Protein AF-A0A378TXB8-F1 (afdb_monomer_lite)

pLDDT: mean 84.99, std 10.71, range [55.81, 97.81]

Radius of gyration: 16.97 Å; chains: 1; bounding box: 28×58×31 Å

Foldseek 3Di:
DDLLVVCVVCVVVVVDDDDPVVVVLVQPSVCPPNDPDCVSSVVVSVVVCCVPVVPPDDDDDDDDDDDDDDDD

InterPro domains:
  IPR006517 Phage terminase large subunit-like, C-terminal domain [TIGR01630] (2-51)

Organism: Neisseria elongata (NCBI:txid495)

Sequence (72 aa):
MLRIETLQPHMANGLILLNPDQKTLISQLRHFPKADHDDGPDALHMLWMAATSGRATENMRAYEIPVVPFTI

Structure (mmCIF, N/CA/C/O backbone):
data_AF-A0A378TXB8-F1
#
_entry.id   AF-A0A378TXB8-F1
#
loop_
_atom_site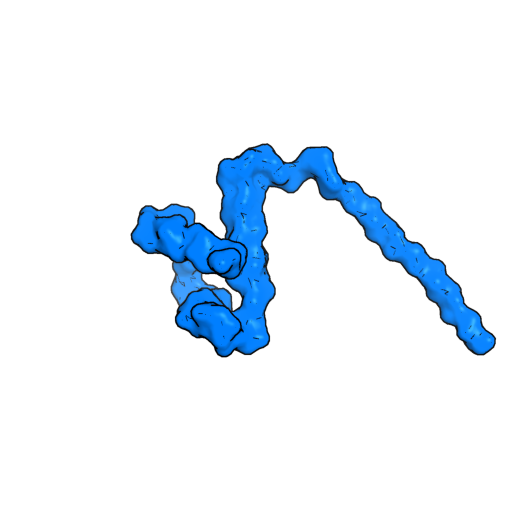.group_PDB
_atom_site.id
_atom_site.type_symbol
_atom_site.label_atom_id
_atom_site.label_alt_id
_atom_site.label_comp_id
_atom_site.label_asym_id
_atom_site.label_entity_id
_atom_site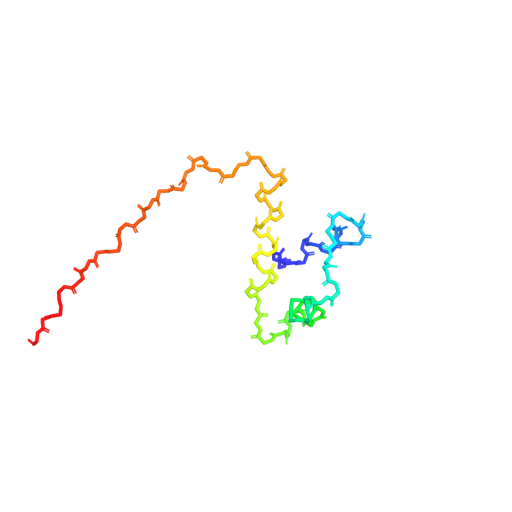.label_seq_id
_atom_site.pdbx_PDB_ins_code
_atom_site.Cartn_x
_atom_site.Cartn_y
_atom_site.Cartn_z
_atom_site.occupancy
_atom_site.B_iso_or_equiv
_atom_site.auth_seq_id
_atom_site.auth_comp_id
_atom_site.auth_asym_id
_atom_site.auth_atom_id
_atom_site.pdbx_PDB_model_num
ATOM 1 N N . MET A 1 1 ? 14.104 -0.977 8.832 1.00 55.81 1 MET A N 1
ATOM 2 C CA . MET A 1 1 ? 13.114 -0.492 7.858 1.00 55.81 1 MET A CA 1
ATOM 3 C C . MET A 1 1 ? 12.429 -1.713 7.277 1.00 55.81 1 MET A C 1
ATOM 5 O O . MET A 1 1 ? 13.101 -2.532 6.656 1.00 55.81 1 MET A O 1
ATOM 9 N N . LEU A 1 2 ? 11.159 -1.918 7.614 1.00 69.94 2 LEU A N 1
ATOM 10 C CA . LEU A 1 2 ? 10.371 -3.068 7.155 1.00 69.94 2 LEU A CA 1
ATOM 11 C C . LEU A 1 2 ? 9.928 -2.836 5.701 1.00 69.94 2 LEU A C 1
ATOM 13 O O . LEU A 1 2 ? 9.700 -1.697 5.300 1.00 69.94 2 LEU A O 1
ATOM 17 N N . ARG A 1 3 ? 9.800 -3.903 4.900 1.00 77.44 3 ARG A N 1
ATOM 18 C CA . ARG A 1 3 ? 9.451 -3.813 3.464 1.00 77.44 3 ARG A CA 1
ATOM 19 C C . ARG A 1 3 ? 8.148 -3.035 3.234 1.00 77.44 3 ARG A C 1
ATOM 21 O O . ARG A 1 3 ? 8.102 -2.166 2.373 1.00 77.44 3 ARG A O 1
ATOM 28 N N . ILE A 1 4 ? 7.143 -3.250 4.080 1.00 81.31 4 ILE A N 1
ATOM 29 C CA . ILE A 1 4 ? 5.832 -2.584 4.018 1.00 81.31 4 ILE A CA 1
ATOM 30 C C . ILE A 1 4 ? 5.912 -1.071 4.306 1.00 81.31 4 ILE A C 1
ATOM 32 O O . ILE A 1 4 ? 5.143 -0.302 3.732 1.00 81.31 4 ILE A O 1
ATOM 36 N N . GLU A 1 5 ? 6.871 -0.599 5.114 1.00 85.00 5 GLU A N 1
ATOM 37 C CA . GLU A 1 5 ? 7.038 0.842 5.397 1.00 85.00 5 GLU A CA 1
ATOM 38 C C . GLU A 1 5 ? 7.400 1.639 4.137 1.00 85.00 5 GLU A C 1
ATOM 40 O O . GLU A 1 5 ? 7.067 2.818 4.027 1.00 85.00 5 GLU A O 1
ATOM 45 N N . THR A 1 6 ? 8.024 0.990 3.149 1.00 87.19 6 THR A N 1
ATOM 46 C CA . THR A 1 6 ? 8.380 1.631 1.874 1.00 87.19 6 THR A CA 1
ATOM 47 C C . THR A 1 6 ? 7.156 2.065 1.060 1.00 87.19 6 THR A C 1
ATOM 49 O O . THR A 1 6 ? 7.273 2.947 0.213 1.00 87.19 6 THR A O 1
ATOM 52 N N . LEU A 1 7 ? 5.964 1.526 1.349 1.00 91.38 7 LEU A N 1
ATOM 53 C CA . LEU A 1 7 ? 4.719 1.916 0.684 1.00 91.38 7 LEU A CA 1
ATOM 54 C C . LEU A 1 7 ? 4.182 3.270 1.155 1.00 91.38 7 LEU A C 1
ATOM 56 O O . LEU A 1 7 ? 3.471 3.930 0.398 1.00 91.38 7 LEU A O 1
ATOM 60 N N . GLN A 1 8 ? 4.532 3.718 2.365 1.00 91.31 8 GLN A N 1
ATOM 61 C CA . GLN A 1 8 ? 4.011 4.958 2.950 1.00 91.31 8 GLN A CA 1
ATOM 62 C C . GLN A 1 8 ? 4.164 6.196 2.046 1.00 91.31 8 GLN A C 1
ATOM 64 O O . GLN A 1 8 ? 3.152 6.858 1.811 1.00 91.31 8 GLN A O 1
ATOM 69 N N . PRO A 1 9 ? 5.349 6.523 1.484 1.00 93.31 9 PRO A N 1
ATOM 70 C CA . PRO A 1 9 ? 5.482 7.663 0.573 1.00 93.31 9 PRO A CA 1
ATOM 71 C C . PRO A 1 9 ? 4.656 7.503 -0.711 1.00 93.31 9 PRO A C 1
ATOM 73 O O . PRO A 1 9 ? 4.134 8.486 -1.230 1.00 93.31 9 PRO A O 1
ATOM 76 N N . HIS A 1 10 ? 4.486 6.280 -1.220 1.00 93.88 10 HIS A N 1
ATOM 77 C CA . HIS A 1 10 ? 3.690 6.023 -2.424 1.00 93.88 10 HIS A CA 1
ATOM 78 C C . HIS A 1 10 ? 2.188 6.201 -2.167 1.00 93.88 10 HIS A C 1
ATOM 80 O O . HIS A 1 10 ? 1.485 6.771 -3.000 1.00 93.88 10 HIS A O 1
ATOM 86 N N . MET A 1 11 ? 1.705 5.793 -0.992 1.00 93.12 11 MET A N 1
ATOM 87 C CA . MET A 1 11 ? 0.330 6.051 -0.556 1.00 93.12 11 MET A CA 1
ATOM 88 C C . MET A 1 11 ? 0.097 7.540 -0.270 1.00 93.12 11 MET A C 1
ATOM 90 O O . MET A 1 11 ? -0.896 8.100 -0.726 1.00 93.12 11 MET A O 1
ATOM 94 N N . ALA A 1 12 ? 1.025 8.200 0.431 1.00 93.06 12 ALA A N 1
ATOM 95 C CA . ALA A 1 12 ? 0.931 9.625 0.756 1.00 93.06 12 ALA A CA 1
ATOM 96 C C . ALA A 1 12 ? 0.904 10.514 -0.499 1.00 93.06 12 ALA A C 1
ATOM 98 O O . ALA A 1 12 ? 0.184 11.507 -0.532 1.00 93.06 12 ALA A O 1
ATOM 99 N N . ASN A 1 13 ? 1.630 10.120 -1.549 1.00 95.75 13 ASN A N 1
ATOM 100 C CA . ASN A 1 13 ? 1.646 10.812 -2.839 1.00 95.75 13 ASN A CA 1
ATOM 101 C C . ASN A 1 13 ? 0.480 10.422 -3.770 1.00 95.75 13 ASN A C 1
ATOM 103 O O . ASN A 1 13 ? 0.442 10.872 -4.912 1.00 95.75 13 ASN A O 1
ATOM 107 N N . GLY A 1 14 ? -0.452 9.570 -3.325 1.00 94.00 14 GLY A N 1
ATOM 108 C CA . GLY A 1 14 ? -1.613 9.153 -4.120 1.00 94.00 14 GLY A CA 1
ATOM 109 C C . GLY A 1 14 ? -1.294 8.204 -5.281 1.00 94.00 14 GLY A C 1
ATOM 110 O O . GLY A 1 14 ? -2.126 8.026 -6.165 1.00 94.00 14 GLY A O 1
ATOM 111 N N . LEU A 1 15 ? -0.110 7.582 -5.289 1.00 95.25 15 LEU A N 1
ATOM 112 C CA . LEU A 1 15 ? 0.292 6.610 -6.314 1.00 95.25 15 LEU A CA 1
ATOM 113 C C . LEU A 1 15 ? -0.338 5.231 -6.082 1.00 95.25 15 LEU A C 1
ATOM 115 O O . LEU A 1 15 ? -0.494 4.451 -7.018 1.00 95.25 15 LEU A O 1
ATOM 119 N N . ILE A 1 16 ? -0.702 4.938 -4.833 1.00 95.12 16 ILE A N 1
ATOM 120 C CA . ILE A 1 16 ? -1.418 3.729 -4.430 1.00 95.12 16 ILE A CA 1
ATOM 121 C C . ILE A 1 16 ? -2.746 4.161 -3.818 1.00 95.12 16 ILE A C 1
ATOM 123 O O . ILE A 1 16 ? -2.779 4.772 -2.749 1.00 95.12 16 ILE A O 1
ATOM 127 N N . LEU A 1 17 ? -3.840 3.819 -4.496 1.00 95.12 17 LEU A N 1
ATOM 12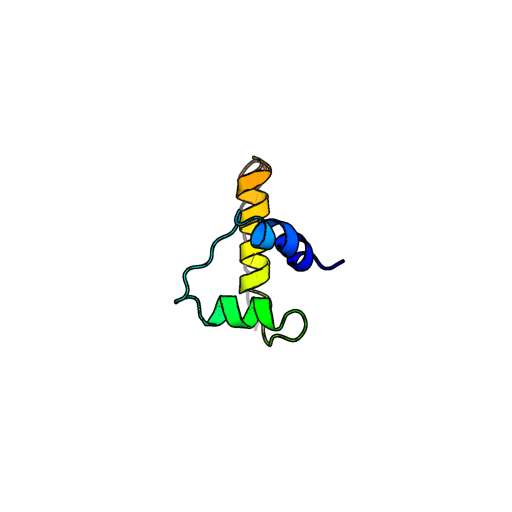8 C CA . LEU A 1 17 ? -5.201 4.042 -4.023 1.00 95.12 17 LEU A CA 1
ATOM 129 C C . LEU A 1 17 ? -5.828 2.700 -3.656 1.00 95.12 17 LEU A C 1
ATOM 131 O O . LEU A 1 17 ? -5.708 1.725 -4.395 1.00 95.12 17 LEU A O 1
ATOM 135 N N . LEU A 1 18 ? -6.504 2.661 -2.511 1.00 94.94 18 LEU A N 1
ATOM 136 C CA . LEU A 1 18 ? -7.243 1.489 -2.053 1.00 94.94 18 LEU A CA 1
ATOM 137 C C . LEU A 1 18 ? -8.732 1.714 -2.265 1.00 94.94 18 LEU A C 1
ATOM 139 O O . LEU A 1 18 ? -9.238 2.816 -2.037 1.00 94.94 18 LEU A O 1
ATOM 143 N N . ASN A 1 19 ? -9.446 0.658 -2.645 1.00 96.06 19 ASN A N 1
ATOM 144 C CA . ASN A 1 19 ? -10.899 0.704 -2.623 1.00 96.06 19 ASN A CA 1
ATOM 145 C C . ASN A 1 19 ? -11.353 0.730 -1.146 1.00 96.06 19 ASN A C 1
ATOM 147 O O . ASN A 1 19 ? -10.930 -0.143 -0.381 1.00 96.06 19 ASN A O 1
ATOM 151 N N . PRO A 1 20 ? -12.211 1.682 -0.722 1.00 95.44 20 PRO A N 1
ATOM 152 C CA . PRO A 1 20 ? -12.707 1.756 0.650 1.00 95.44 20 PRO A CA 1
ATOM 153 C C . PRO A 1 20 ? -13.319 0.457 1.181 1.00 95.44 20 PRO A C 1
ATOM 155 O O . PRO A 1 20 ? -13.316 0.262 2.395 1.00 95.44 20 PRO A O 1
ATOM 158 N N . ASP A 1 21 ? -13.831 -0.421 0.320 1.00 97.81 21 ASP A N 1
ATOM 159 C CA . ASP A 1 21 ? -14.441 -1.698 0.704 1.00 97.81 21 ASP A CA 1
ATOM 160 C C . ASP A 1 21 ? -13.424 -2.796 1.041 1.00 97.81 21 ASP A C 1
ATOM 162 O O . ASP A 1 21 ? -13.787 -3.814 1.629 1.00 97.81 21 ASP A O 1
ATOM 166 N N . GLN A 1 22 ? -12.130 -2.575 0.794 1.00 95.81 22 GLN A N 1
ATOM 167 C CA . GLN A 1 22 ? -11.043 -3.469 1.211 1.00 95.81 22 GLN A CA 1
ATOM 168 C C . GLN A 1 22 ? -10.744 -3.327 2.717 1.00 95.81 22 GLN A C 1
ATOM 170 O O . GLN A 1 22 ? -9.618 -3.037 3.123 1.00 95.81 22 GLN A O 1
ATOM 175 N N . LYS A 1 23 ? -11.763 -3.512 3.568 1.00 95.75 23 LYS A N 1
ATOM 176 C CA . LYS A 1 23 ? -11.701 -3.246 5.018 1.00 95.75 23 LYS A CA 1
ATOM 177 C C . LYS A 1 23 ? -10.569 -4.008 5.709 1.00 95.75 23 LYS A C 1
ATOM 179 O O . LYS A 1 23 ? -9.872 -3.421 6.533 1.00 95.75 23 LYS A O 1
ATOM 184 N N . THR A 1 24 ? -10.354 -5.272 5.340 1.00 94.62 24 THR A N 1
ATOM 185 C CA . THR A 1 24 ? -9.283 -6.115 5.893 1.00 94.62 24 THR A CA 1
ATOM 186 C C . THR A 1 24 ? -7.903 -5.547 5.579 1.00 94.62 24 THR A C 1
ATOM 188 O O . THR A 1 24 ? -7.156 -5.245 6.504 1.00 94.62 24 THR A O 1
ATOM 191 N N . LEU A 1 25 ? -7.602 -5.295 4.300 1.00 93.88 25 LEU A N 1
ATOM 192 C CA . LEU A 1 25 ? -6.322 -4.721 3.868 1.00 93.88 25 LEU A CA 1
ATOM 193 C C . LEU A 1 25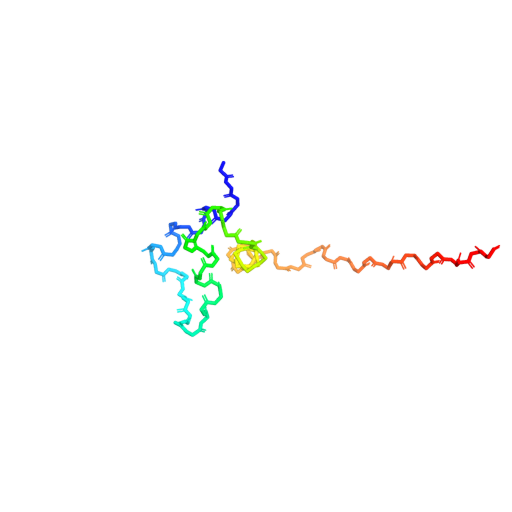 ? -6.072 -3.348 4.505 1.00 93.88 25 LEU A C 1
ATOM 195 O O . LEU A 1 25 ? -4.981 -3.068 4.995 1.00 93.88 25 LEU A O 1
ATOM 199 N N . ILE A 1 26 ? -7.101 -2.496 4.548 1.00 94.69 26 ILE A N 1
ATOM 200 C CA . ILE A 1 26 ? -7.019 -1.179 5.187 1.00 94.69 26 ILE A CA 1
ATOM 201 C C . ILE A 1 26 ? -6.708 -1.323 6.681 1.00 94.69 26 ILE A C 1
ATOM 203 O O . ILE A 1 26 ? -5.880 -0.579 7.204 1.00 94.69 26 ILE A O 1
ATOM 207 N N . SER A 1 27 ? -7.351 -2.263 7.377 1.00 94.00 27 SER A N 1
ATOM 208 C CA . SER A 1 27 ? -7.084 -2.522 8.794 1.00 94.00 27 SER A CA 1
ATOM 209 C C . SER A 1 27 ? -5.651 -3.010 9.015 1.00 94.00 27 SER A C 1
ATOM 211 O O . SER A 1 27 ? -4.959 -2.484 9.886 1.00 94.00 27 SER A O 1
ATOM 213 N N . GLN A 1 28 ? -5.181 -3.952 8.195 1.00 92.75 28 GLN A N 1
ATOM 214 C CA . GLN A 1 28 ? -3.818 -4.483 8.264 1.00 92.75 28 GLN A CA 1
ATOM 215 C C . GLN A 1 28 ? -2.775 -3.369 8.079 1.00 92.75 28 GLN A C 1
ATOM 217 O O . GLN A 1 28 ? -1.873 -3.223 8.899 1.00 92.75 28 GLN A O 1
ATOM 222 N N . LEU A 1 29 ? -2.946 -2.511 7.066 1.00 91.75 29 LEU A N 1
ATOM 223 C CA . LEU A 1 29 ? -2.041 -1.387 6.798 1.00 91.75 29 LEU A CA 1
ATOM 224 C C . LEU A 1 29 ? -2.057 -0.321 7.904 1.00 91.75 29 LEU A C 1
ATOM 226 O O . LEU A 1 29 ? -1.015 0.251 8.215 1.00 91.75 29 LEU A O 1
ATOM 230 N N . ARG A 1 30 ? -3.217 -0.045 8.517 1.00 90.81 30 ARG A N 1
ATOM 231 C CA . ARG A 1 30 ? -3.334 0.949 9.603 1.00 90.81 30 ARG A CA 1
ATOM 232 C C . ARG A 1 30 ? -2.669 0.507 10.899 1.00 90.81 30 ARG A C 1
ATOM 234 O O . ARG A 1 30 ? -2.169 1.356 11.631 1.00 90.81 30 ARG A O 1
ATOM 241 N N . HIS A 1 31 ? -2.702 -0.788 1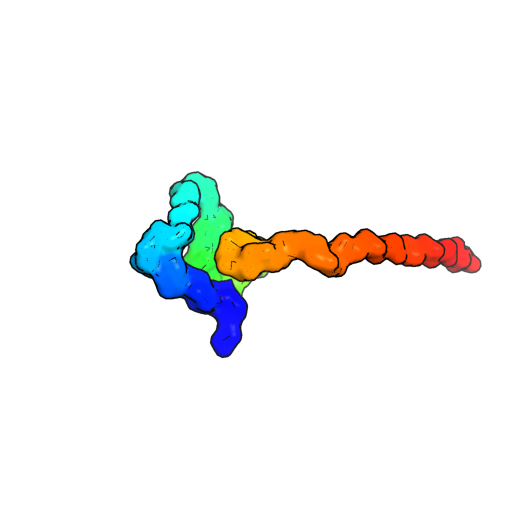1.196 1.00 89.38 31 HIS A N 1
ATOM 242 C CA . HIS A 1 31 ? -2.187 -1.330 12.453 1.00 89.38 31 HIS A CA 1
ATOM 243 C C . HIS A 1 31 ? -0.786 -1.927 12.319 1.00 89.38 31 HIS A C 1
ATOM 245 O O . HIS A 1 31 ? -0.229 -2.378 13.317 1.00 89.38 31 HIS A O 1
ATOM 251 N N . PHE A 1 32 ? -0.196 -1.916 11.121 1.00 82.81 32 PHE A N 1
ATOM 252 C CA . PHE A 1 32 ? 1.156 -2.409 10.888 1.00 82.81 32 PHE A CA 1
ATOM 253 C C . PHE A 1 32 ? 2.189 -1.718 11.808 1.00 82.81 32 PHE A C 1
ATOM 255 O O . PHE A 1 32 ? 2.116 -0.501 11.996 1.00 82.81 32 PHE A O 1
ATOM 262 N N . PRO A 1 33 ? 3.164 -2.451 12.389 1.00 81.88 33 PRO A N 1
ATOM 263 C CA . PRO A 1 33 ? 3.420 -3.896 12.270 1.00 81.88 33 PRO A CA 1
ATOM 264 C C . PRO A 1 33 ? 2.649 -4.768 13.276 1.00 81.88 33 PRO A C 1
ATOM 266 O O . PRO A 1 33 ? 2.913 -5.956 13.387 1.00 81.88 33 PRO A O 1
ATOM 269 N N . LYS A 1 34 ? 1.728 -4.190 14.050 1.00 82.69 34 LYS A N 1
ATOM 270 C CA . LYS A 1 34 ? 0.988 -4.860 15.134 1.00 82.69 34 LYS A CA 1
ATOM 271 C C . LYS A 1 34 ? -0.338 -5.483 14.678 1.00 82.69 34 LYS A C 1
ATOM 273 O O . LYS A 1 34 ? -1.146 -5.860 15.524 1.00 82.69 34 LYS A O 1
ATOM 278 N N . ALA A 1 35 ? -0.600 -5.521 13.373 1.00 81.56 35 ALA A N 1
ATOM 279 C CA . ALA A 1 35 ? -1.757 -6.214 12.824 1.00 81.56 35 ALA A CA 1
ATOM 280 C C . ALA A 1 35 ? -1.599 -7.735 12.992 1.00 81.56 35 ALA A C 1
ATOM 282 O O . ALA A 1 35 ? -0.482 -8.234 13.070 1.00 81.56 35 ALA A O 1
ATOM 283 N N . ASP A 1 36 ? -2.720 -8.457 13.017 1.00 78.00 36 ASP A N 1
ATOM 284 C CA . ASP A 1 36 ? -2.743 -9.920 13.194 1.00 78.00 36 ASP A CA 1
ATOM 285 C C . ASP A 1 36 ? -2.108 -10.674 12.004 1.00 78.00 36 ASP A C 1
ATOM 287 O O . ASP A 1 36 ? -1.539 -11.752 12.161 1.00 78.00 36 ASP A O 1
ATOM 291 N N . HIS A 1 37 ? -2.160 -10.073 10.807 1.00 85.12 37 HIS A N 1
ATOM 292 C CA . HIS A 1 37 ? -1.599 -10.610 9.564 1.00 85.12 37 HIS A CA 1
ATOM 293 C C . HIS A 1 37 ? -0.935 -9.504 8.725 1.00 85.12 37 HIS A C 1
ATOM 295 O O . HIS A 1 37 ? -1.412 -8.363 8.705 1.00 85.12 37 HIS A O 1
ATOM 301 N N . ASP A 1 38 ? 0.133 -9.857 8.005 1.00 82.94 38 ASP A N 1
ATOM 302 C CA . ASP A 1 38 ? 0.896 -9.002 7.083 1.00 82.94 38 ASP A CA 1
ATOM 303 C C . ASP A 1 38 ? 0.797 -9.435 5.608 1.00 82.94 38 ASP A C 1
ATOM 305 O O . ASP A 1 38 ? 1.299 -8.732 4.734 1.00 82.94 38 ASP A O 1
ATOM 309 N N . ASP A 1 39 ? 0.076 -10.518 5.318 1.00 89.75 39 ASP A N 1
ATOM 310 C CA . ASP A 1 39 ? -0.115 -11.106 3.988 1.00 89.75 39 ASP A CA 1
ATOM 311 C C . ASP A 1 39 ? -0.654 -10.115 2.938 1.00 89.75 39 ASP A C 1
ATOM 313 O O . ASP A 1 39 ? -0.133 -10.030 1.823 1.00 89.75 39 ASP A O 1
ATOM 317 N N . GLY A 1 40 ? -1.667 -9.323 3.295 1.00 92.31 40 GLY A N 1
ATOM 318 C CA . GLY A 1 40 ? -2.226 -8.273 2.442 1.00 92.31 40 GLY A CA 1
ATOM 319 C C . GLY A 1 40 ? -1.224 -7.146 2.149 1.00 92.31 40 GLY A C 1
ATOM 320 O O . GLY A 1 40 ? -0.958 -6.859 0.975 1.00 92.31 40 GLY A O 1
ATOM 321 N N . PRO A 1 41 ? -0.652 -6.494 3.180 1.00 93.38 41 PRO A N 1
ATOM 322 C CA . PRO A 1 41 ? 0.428 -5.523 3.018 1.00 93.38 41 PRO A CA 1
ATOM 323 C C . PRO A 1 41 ? 1.645 -6.039 2.229 1.00 93.38 41 PRO A C 1
ATOM 325 O O . PRO A 1 41 ? 2.174 -5.307 1.389 1.00 93.38 41 PRO A O 1
ATOM 328 N N . ASP A 1 42 ? 2.070 -7.286 2.445 1.00 91.12 42 ASP A N 1
ATOM 329 C CA . ASP A 1 42 ? 3.198 -7.897 1.735 1.00 91.12 42 ASP A CA 1
ATOM 330 C C . ASP A 1 42 ? 2.879 -8.139 0.258 1.00 91.12 42 ASP A C 1
ATOM 332 O O . ASP A 1 42 ? 3.683 -7.796 -0.617 1.00 91.12 42 ASP A O 1
ATOM 336 N N . ALA A 1 43 ? 1.684 -8.652 -0.048 1.00 92.50 43 ALA A N 1
ATOM 337 C CA . ALA A 1 43 ? 1.224 -8.811 -1.424 1.00 92.50 43 ALA A CA 1
ATOM 338 C C . ALA A 1 43 ? 1.152 -7.459 -2.151 1.00 92.50 43 ALA A C 1
ATOM 340 O O . ALA A 1 43 ? 1.577 -7.351 -3.304 1.00 92.50 43 ALA A O 1
ATOM 341 N N . LEU A 1 44 ? 0.682 -6.406 -1.472 1.00 93.94 44 LEU A N 1
ATOM 342 C CA . LEU A 1 44 ? 0.664 -5.048 -2.016 1.00 93.94 44 LEU A CA 1
ATOM 343 C C . LEU A 1 44 ? 2.081 -4.536 -2.307 1.00 93.94 44 LEU A C 1
ATOM 345 O O . LEU A 1 44 ? 2.317 -3.946 -3.363 1.00 93.94 44 LEU A O 1
ATOM 349 N N . HIS A 1 45 ? 3.035 -4.793 -1.411 1.00 92.31 45 HIS A N 1
ATOM 350 C CA . HIS A 1 45 ? 4.432 -4.433 -1.629 1.00 92.31 45 HIS A CA 1
ATOM 351 C C . HIS A 1 45 ? 5.032 -5.167 -2.836 1.00 92.31 45 HIS A C 1
ATOM 353 O O . HIS A 1 45 ? 5.666 -4.544 -3.691 1.00 92.31 45 HIS A O 1
ATOM 359 N N . MET A 1 46 ? 4.797 -6.476 -2.954 1.00 90.56 46 MET A N 1
ATOM 360 C CA . MET A 1 46 ? 5.243 -7.258 -4.110 1.00 90.56 46 MET A CA 1
ATOM 361 C C . MET A 1 46 ? 4.626 -6.757 -5.418 1.00 90.56 46 MET A C 1
ATOM 363 O O . MET A 1 46 ? 5.342 -6.600 -6.408 1.00 90.56 46 MET A O 1
ATOM 367 N N . LEU A 1 47 ? 3.323 -6.461 -5.418 1.00 91.50 47 LEU A N 1
ATOM 368 C CA . LEU A 1 47 ? 2.621 -5.914 -6.576 1.00 91.50 47 LEU A CA 1
ATOM 369 C C . LEU A 1 47 ? 3.215 -4.569 -7.008 1.00 91.50 47 LEU A C 1
ATOM 371 O O . LEU A 1 47 ? 3.475 -4.367 -8.193 1.00 91.50 47 LEU A O 1
ATOM 375 N N . TRP A 1 48 ? 3.474 -3.668 -6.058 1.00 92.62 48 TRP A N 1
ATOM 376 C CA . TRP A 1 48 ? 4.088 -2.370 -6.337 1.00 92.62 48 TRP A CA 1
ATOM 377 C C . TRP A 1 48 ? 5.469 -2.519 -6.981 1.00 92.62 48 TRP A C 1
ATOM 379 O O . TRP A 1 48 ? 5.756 -1.897 -8.006 1.00 92.62 48 TRP A O 1
ATOM 389 N N . MET A 1 49 ? 6.312 -3.392 -6.426 1.00 90.06 49 MET A N 1
ATOM 390 C CA . MET A 1 49 ? 7.634 -3.675 -6.984 1.00 90.06 49 MET A CA 1
ATOM 391 C C . MET A 1 49 ? 7.544 -4.275 -8.390 1.00 90.06 49 MET A C 1
ATOM 393 O O . MET A 1 49 ? 8.296 -3.868 -9.276 1.00 90.06 49 MET A O 1
ATOM 397 N N . ALA A 1 50 ? 6.617 -5.204 -8.630 1.00 87.56 50 ALA A N 1
ATOM 398 C CA . ALA A 1 50 ? 6.404 -5.793 -9.950 1.00 87.56 50 ALA A CA 1
ATOM 399 C C . ALA A 1 50 ? 5.953 -4.742 -10.981 1.00 87.56 50 ALA A C 1
ATOM 401 O O . ALA A 1 50 ? 6.483 -4.705 -12.091 1.00 87.56 50 ALA A O 1
ATOM 402 N N . ALA A 1 51 ? 5.033 -3.854 -10.595 1.00 88.88 51 ALA A N 1
ATOM 403 C CA . ALA A 1 51 ? 4.508 -2.800 -11.460 1.00 88.88 51 ALA A CA 1
ATOM 404 C C . ALA A 1 51 ? 5.546 -1.715 -11.797 1.00 88.88 51 ALA A C 1
ATOM 406 O O . ALA A 1 51 ? 5.514 -1.158 -12.891 1.00 88.88 51 ALA A O 1
ATOM 407 N N . THR A 1 52 ? 6.468 -1.411 -10.877 1.00 89.69 52 THR A N 1
ATOM 408 C CA . THR A 1 52 ? 7.406 -0.281 -11.022 1.00 89.69 52 THR A CA 1
ATOM 409 C C . THR A 1 52 ? 8.802 -0.668 -11.500 1.00 89.69 52 THR A C 1
ATOM 411 O O . THR A 1 52 ? 9.481 0.150 -12.113 1.00 89.69 52 THR A O 1
ATOM 414 N N . SER A 1 53 ? 9.252 -1.900 -11.249 1.00 82.88 53 SER A N 1
ATOM 415 C CA . SER A 1 53 ? 10.615 -2.325 -11.601 1.00 82.88 53 SER A CA 1
ATOM 416 C C . SER A 1 53 ? 10.758 -2.864 -13.026 1.00 82.88 53 SER A C 1
ATOM 418 O O . SER A 1 53 ? 11.880 -3.086 -13.473 1.00 82.88 53 SER A O 1
ATOM 420 N N . GLY A 1 54 ? 9.652 -3.118 -13.739 1.00 66.56 54 GLY A N 1
ATOM 421 C CA . GLY A 1 54 ? 9.663 -3.680 -15.098 1.00 66.56 54 GLY A CA 1
ATOM 422 C C . GLY A 1 54 ? 10.193 -5.121 -15.193 1.00 66.56 54 GLY A C 1
ATOM 423 O O . GLY A 1 54 ? 10.311 -5.661 -16.288 1.00 66.56 54 GLY A O 1
ATOM 424 N N . ARG A 1 55 ? 10.498 -5.768 -14.060 1.00 63.28 55 ARG A N 1
ATOM 425 C CA . ARG A 1 55 ? 11.068 -7.122 -13.964 1.00 63.28 55 ARG A CA 1
ATOM 426 C C . ARG A 1 55 ? 10.005 -8.134 -13.549 1.00 63.28 55 ARG A C 1
ATOM 428 O O . ARG A 1 55 ? 10.140 -8.798 -12.528 1.00 63.28 55 ARG A O 1
ATOM 435 N N . ALA A 1 56 ? 8.906 -8.221 -14.289 1.00 59.75 56 ALA A N 1
ATOM 436 C CA . ALA A 1 56 ? 7.779 -9.036 -13.840 1.00 59.75 56 ALA A CA 1
ATOM 437 C C . ALA A 1 56 ? 7.988 -10.555 -14.026 1.00 59.75 56 ALA A C 1
ATOM 439 O O . ALA A 1 56 ? 7.283 -11.326 -13.384 1.00 59.75 56 ALA A O 1
ATOM 440 N N . THR A 1 57 ? 8.915 -11.023 -14.877 1.00 61.19 57 THR A N 1
ATOM 441 C CA . THR A 1 57 ? 8.842 -12.430 -15.336 1.00 61.19 57 THR A CA 1
ATOM 442 C C . THR A 1 57 ? 10.158 -13.144 -15.654 1.00 61.19 57 THR A C 1
ATOM 444 O O . THR A 1 57 ? 10.116 -14.320 -16.000 1.00 61.19 57 THR A O 1
ATOM 447 N N . GLU A 1 58 ? 11.332 -12.515 -15.543 1.00 62.25 58 GLU A N 1
ATOM 448 C CA . GLU A 1 58 ? 12.534 -13.072 -16.198 1.00 62.25 58 GLU A CA 1
ATOM 449 C C . GLU A 1 58 ? 13.054 -14.405 -15.620 1.00 62.25 58 GLU A C 1
ATOM 451 O O . GLU A 1 58 ? 13.776 -15.110 -16.316 1.00 62.25 58 GLU A O 1
ATOM 456 N N . ASN A 1 59 ? 12.699 -14.792 -14.385 1.00 64.06 59 ASN A N 1
ATOM 457 C CA . ASN A 1 59 ? 13.286 -15.979 -13.735 1.00 64.06 59 ASN A CA 1
ATOM 458 C C . ASN A 1 59 ? 12.321 -16.824 -12.882 1.00 64.06 59 ASN A C 1
ATOM 460 O O . ASN A 1 59 ? 12.769 -17.603 -12.039 1.00 64.06 59 ASN A O 1
ATOM 464 N N . MET A 1 60 ? 11.003 -16.714 -13.074 1.00 65.62 60 MET A N 1
ATOM 465 C CA . MET A 1 60 ? 10.058 -17.553 -12.328 1.00 65.62 60 MET A CA 1
ATOM 466 C C . MET A 1 60 ? 10.036 -18.968 -12.925 1.00 65.62 60 MET A C 1
ATOM 468 O O . MET A 1 60 ? 9.369 -19.225 -13.923 1.00 65.62 60 MET A O 1
ATOM 472 N N . ARG A 1 61 ? 10.808 -19.894 -12.344 1.00 73.75 61 ARG A N 1
ATOM 473 C CA . ARG A 1 61 ? 10.753 -21.320 -12.693 1.00 73.75 61 ARG A CA 1
ATOM 474 C C . ARG A 1 61 ? 9.798 -22.036 -11.752 1.00 73.75 61 ARG A C 1
ATOM 476 O O . ARG A 1 61 ? 9.900 -21.874 -10.538 1.00 73.75 61 ARG A O 1
ATOM 483 N N . ALA A 1 62 ? 8.901 -22.841 -12.314 1.00 77.62 62 ALA A N 1
ATOM 484 C CA . ALA A 1 62 ? 8.115 -23.774 -11.523 1.00 77.62 62 ALA A CA 1
ATOM 485 C C . ALA A 1 62 ? 9.074 -24.717 -10.782 1.00 77.62 62 ALA A C 1
ATOM 487 O O . ALA A 1 62 ? 9.933 -25.349 -11.398 1.00 77.62 62 ALA A O 1
ATOM 488 N N . TYR A 1 63 ? 8.951 -24.766 -9.459 1.00 80.50 63 TYR A N 1
ATOM 489 C CA . TYR A 1 63 ? 9.610 -25.775 -8.646 1.00 80.50 63 TYR A CA 1
ATOM 490 C C . TYR A 1 63 ? 8.618 -26.913 -8.436 1.00 80.50 63 TYR A C 1
ATOM 492 O O . TYR A 1 63 ? 7.598 -26.733 -7.769 1.00 80.50 63 TYR A O 1
ATOM 500 N N . GLU A 1 64 ? 8.894 -28.068 -9.033 1.00 83.44 64 GLU A N 1
ATOM 501 C CA . GLU A 1 64 ? 8.134 -29.277 -8.735 1.00 83.44 64 GLU A CA 1
ATOM 502 C C . GLU A 1 64 ? 8.472 -29.727 -7.315 1.00 83.44 64 GLU A C 1
ATOM 504 O O . GLU A 1 64 ? 9.629 -30.001 -6.992 1.00 83.44 64 GLU A O 1
ATOM 509 N N . ILE A 1 65 ? 7.457 -29.77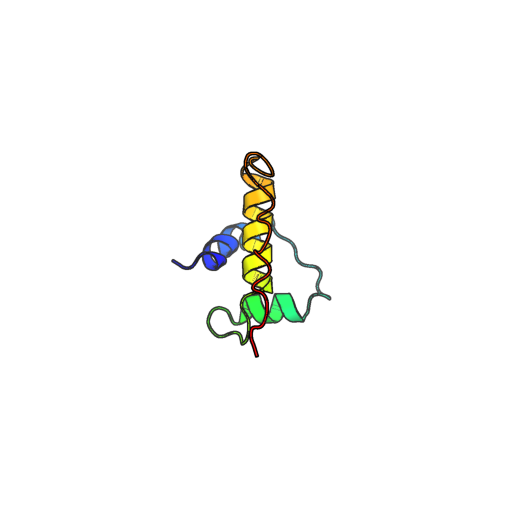7 -6.452 1.00 82.56 65 ILE A N 1
ATOM 510 C CA . ILE A 1 65 ? 7.616 -30.298 -5.097 1.00 82.56 65 ILE A CA 1
ATOM 511 C C . ILE A 1 65 ? 7.832 -31.812 -5.223 1.00 82.56 65 ILE A C 1
ATOM 513 O O . ILE A 1 65 ? 6.937 -32.499 -5.725 1.00 82.56 65 ILE A O 1
ATOM 517 N N . PRO A 1 66 ? 8.983 -32.358 -4.786 1.00 83.62 66 PRO A N 1
ATOM 518 C CA . PRO A 1 66 ? 9.214 -33.791 -4.857 1.00 83.62 66 PRO A CA 1
ATOM 519 C C . PRO A 1 66 ? 8.190 -34.518 -3.980 1.00 83.62 66 PRO A C 1
ATOM 521 O O . PRO A 1 66 ? 8.074 -34.251 -2.782 1.00 83.62 66 PRO A O 1
ATOM 524 N N . VAL A 1 67 ? 7.440 -35.444 -4.580 1.00 84.56 67 VAL A N 1
ATOM 525 C CA . VAL A 1 67 ? 6.513 -36.311 -3.846 1.00 84.56 67 VAL A CA 1
ATOM 526 C C . VAL A 1 67 ? 7.349 -37.273 -3.008 1.00 84.56 67 VAL A C 1
ATOM 528 O O . VAL A 1 67 ? 8.001 -38.165 -3.549 1.00 84.56 67 VAL A O 1
ATOM 531 N N . VAL A 1 68 ? 7.349 -37.093 -1.687 1.00 82.12 68 VAL A N 1
ATOM 532 C CA . VAL A 1 68 ? 7.936 -38.074 -0.770 1.00 82.12 68 VAL A CA 1
ATOM 533 C C . VAL A 1 68 ? 6.940 -39.226 -0.593 1.00 82.12 68 VAL A C 1
ATOM 535 O O . VAL A 1 68 ? 5.821 -38.991 -0.131 1.00 82.12 68 VAL A O 1
ATOM 538 N N . PRO A 1 69 ? 7.276 -40.469 -0.987 1.00 78.75 69 PRO A N 1
ATOM 539 C CA . PRO A 1 69 ? 6.399 -41.598 -0.727 1.00 78.75 69 PRO A CA 1
ATOM 540 C C . PRO A 1 69 ? 6.328 -41.829 0.786 1.00 78.75 69 PRO A C 1
ATOM 542 O O . PRO A 1 69 ? 7.352 -42.035 1.441 1.00 78.75 69 PRO A O 1
ATOM 545 N N . PHE A 1 70 ? 5.116 -41.790 1.343 1.00 76.06 70 PHE A N 1
ATOM 546 C CA . PHE A 1 70 ? 4.867 -42.235 2.711 1.00 76.06 70 PHE A CA 1
ATOM 547 C C . PHE A 1 70 ? 5.276 -43.708 2.811 1.00 76.06 70 PHE A C 1
ATOM 549 O O . PHE A 1 70 ? 4.627 -44.579 2.234 1.00 76.06 70 PHE A O 1
ATOM 556 N N . THR A 1 71 ? 6.382 -43.977 3.501 1.00 69.00 71 THR A N 1
ATOM 557 C CA . THR A 1 71 ? 6.744 -45.335 3.911 1.00 69.00 71 THR A CA 1
ATOM 558 C C . THR A 1 71 ? 6.071 -45.575 5.257 1.00 69.00 71 THR A C 1
ATOM 560 O O . THR A 1 71 ? 6.242 -44.767 6.170 1.00 69.00 71 THR A O 1
ATOM 563 N N . ILE A 1 72 ? 5.241 -46.618 5.317 1.00 65.00 72 ILE A N 1
ATOM 564 C CA . ILE A 1 72 ? 4.528 -47.081 6.518 1.00 65.00 72 ILE A CA 1
ATOM 565 C C . ILE A 1 72 ? 5.523 -47.724 7.484 1.00 65.00 72 ILE A C 1
ATOM 567 O O . ILE A 1 72 ? 6.433 -48.423 6.981 1.00 65.00 72 ILE A O 1
#

Secondary structure (DSSP, 8-state):
--GGGGHHHHHHTTSS---TT-HHHHHHHHHTTSSS--HHHHHHHHHHHHHHHS-SSTT----PPP------